Protein AF-W2CPW3-F1 (afdb_monomer_lite)

Organism: NCBI:txid1411022

Radius of gyration: 13.22 Å; chains: 1; bounding box: 21×19×39 Å

Secondary structure (DSSP, 8-state):
-EEEEEEEEEEEETTEEEEEEEEEEE-SS-EEEEEEEEEEETTEEEEEEEEEEE--

Foldseek 3Di:
DDKDWPDWDWDDDPQKIKIWTWIWDDDPPWIKIWIWIWIDHPHDTDTPDIDIDIDD

pLDDT: mean 76.99, std 6.2, range [60.91, 85.06]

Structure (mmCIF, N/CA/C/O backbone):
data_AF-W2CPW3-F1
#
_entry.id   AF-W2CPW3-F1
#
loop_
_atom_site.group_PDB
_atom_site.id
_atom_site.type_symbol
_atom_site.label_atom_id
_atom_site.label_alt_id
_atom_site.label_comp_id
_atom_site.label_asym_id
_atom_site.label_entity_id
_atom_site.label_seq_id
_atom_site.pdbx_PDB_ins_code
_atom_site.Cartn_x
_atom_site.Cartn_y
_atom_site.Cartn_z
_atom_site.occupancy
_atom_site.B_iso_or_equiv
_atom_site.auth_seq_id
_atom_site.auth_comp_id
_atom_site.auth_asym_id
_atom_site.auth_atom_id
_atom_site.pdbx_PDB_model_num
ATOM 1 N N . MET A 1 1 ? -9.599 -3.816 16.674 1.00 67.69 1 MET A N 1
ATOM 2 C CA . MET A 1 1 ? -8.723 -2.805 16.051 1.00 67.69 1 MET A CA 1
ATOM 3 C C . MET A 1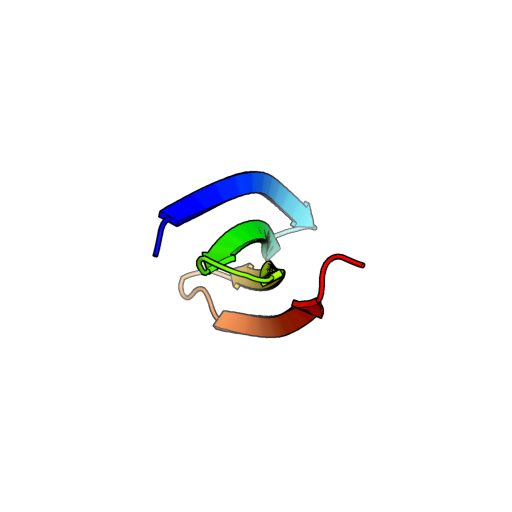 1 ? -9.286 -2.561 14.669 1.00 67.69 1 MET A C 1
ATOM 5 O O . MET A 1 1 ? -9.361 -3.519 13.913 1.00 67.69 1 MET A O 1
ATOM 9 N N . ASN A 1 2 ? -9.743 -1.345 14.372 1.00 76.56 2 ASN A N 1
ATOM 10 C CA . ASN A 1 2 ? -10.310 -1.039 13.055 1.00 76.56 2 ASN A CA 1
ATOM 11 C C . ASN A 1 2 ? -9.243 -0.339 12.209 1.00 76.56 2 ASN A C 1
ATOM 13 O O . ASN A 1 2 ? -8.658 0.648 12.657 1.00 76.56 2 ASN A O 1
ATOM 17 N N . LEU A 1 3 ? -8.965 -0.870 11.017 1.00 77.19 3 LEU A N 1
ATOM 18 C CA . LEU A 1 3 ? -8.023 -0.301 10.054 1.00 77.19 3 LEU A CA 1
ATOM 19 C C . LEU A 1 3 ? -8.810 0.277 8.878 1.00 77.19 3 LEU A C 1
ATOM 21 O O . LEU A 1 3 ? -9.497 -0.459 8.178 1.00 77.19 3 LEU A O 1
ATOM 25 N N . PHE A 1 4 ? -8.658 1.574 8.630 1.00 79.88 4 PHE A N 1
ATOM 26 C CA . PHE A 1 4 ? -9.271 2.262 7.497 1.00 79.88 4 PHE A CA 1
ATOM 27 C C . PHE A 1 4 ? -8.192 2.834 6.581 1.00 79.88 4 PHE A C 1
ATOM 29 O O . PHE A 1 4 ? -7.273 3.518 7.037 1.00 79.88 4 PHE A O 1
ATOM 36 N N . LEU A 1 5 ? -8.292 2.584 5.276 1.00 79.25 5 LEU A N 1
ATOM 37 C CA . LEU A 1 5 ? -7.485 3.291 4.285 1.00 79.25 5 LEU A CA 1
ATOM 38 C C . LEU A 1 5 ? -8.124 4.662 4.048 1.00 79.25 5 LEU A C 1
ATOM 40 O O . LEU A 1 5 ? -9.229 4.745 3.528 1.00 79.25 5 LEU A O 1
ATOM 44 N N . ILE A 1 6 ? -7.445 5.735 4.456 1.00 81.62 6 ILE A N 1
ATOM 45 C CA . ILE A 1 6 ? -7.953 7.104 4.261 1.00 81.62 6 ILE A CA 1
ATOM 46 C C . ILE A 1 6 ? -7.564 7.622 2.883 1.00 81.62 6 ILE A C 1
ATOM 48 O O . ILE A 1 6 ? -8.290 8.399 2.270 1.00 81.62 6 ILE A O 1
ATOM 52 N N . ARG A 1 7 ? -6.367 7.261 2.420 1.00 82.62 7 ARG A N 1
ATOM 53 C CA . ARG A 1 7 ? -5.840 7.778 1.166 1.00 82.62 7 ARG A CA 1
ATOM 54 C C . ARG A 1 7 ? -4.856 6.807 0.559 1.00 82.62 7 ARG A C 1
ATOM 56 O O . ARG A 1 7 ? -3.931 6.356 1.230 1.00 82.62 7 ARG A O 1
ATOM 63 N N . GLU A 1 8 ? -5.005 6.595 -0.732 1.00 84.56 8 GLU A N 1
ATOM 64 C CA . GLU A 1 8 ? -4.011 5.963 -1.577 1.00 84.56 8 GLU A CA 1
ATOM 65 C C . GLU A 1 8 ? -3.742 6.888 -2.758 1.00 84.56 8 GLU A C 1
ATOM 67 O O . GLU A 1 8 ? -4.662 7.467 -3.335 1.00 84.56 8 GLU A O 1
ATOM 72 N N . ARG A 1 9 ? -2.465 7.111 -3.060 1.00 85.00 9 ARG A N 1
ATOM 73 C CA . ARG A 1 9 ? -2.047 7.923 -4.196 1.00 85.00 9 ARG A CA 1
ATOM 74 C C . ARG A 1 9 ? -0.945 7.205 -4.943 1.00 85.00 9 ARG A C 1
ATOM 76 O O . ARG A 1 9 ? 0.118 6.948 -4.383 1.00 85.00 9 ARG A O 1
ATOM 83 N N . LEU A 1 10 ? -1.201 6.960 -6.217 1.00 82.31 10 LEU A N 1
ATOM 84 C CA . LEU A 1 10 ? -0.214 6.491 -7.168 1.00 82.31 10 LEU A CA 1
ATOM 85 C C . LEU A 1 10 ? 0.392 7.700 -7.893 1.00 82.31 10 LEU A C 1
ATOM 87 O O . LEU A 1 10 ? -0.336 8.590 -8.330 1.00 82.31 10 LEU A O 1
ATOM 91 N N . MET A 1 11 ? 1.715 7.765 -7.989 1.00 82.00 11 MET A N 1
ATOM 92 C CA . MET A 1 11 ? 2.440 8.829 -8.686 1.00 82.00 11 MET A CA 1
ATOM 93 C C . MET A 1 11 ? 3.444 8.196 -9.642 1.00 82.00 11 MET A C 1
ATOM 95 O O . MET A 1 11 ? 4.171 7.295 -9.246 1.00 82.00 11 MET A O 1
ATOM 99 N N . ARG A 1 12 ? 3.497 8.655 -10.892 1.00 79.81 12 ARG A N 1
ATOM 100 C CA . ARG A 1 12 ? 4.482 8.206 -11.887 1.00 79.81 12 ARG A CA 1
ATOM 101 C C . ARG A 1 12 ? 5.541 9.282 -12.079 1.00 79.81 12 ARG A C 1
ATOM 103 O O . ARG A 1 12 ? 5.188 10.453 -12.182 1.00 79.81 12 ARG A O 1
ATOM 110 N N . ASN A 1 13 ? 6.806 8.883 -12.117 1.00 79.81 13 ASN A N 1
ATOM 111 C CA . ASN A 1 13 ? 7.934 9.735 -12.472 1.00 79.81 13 ASN A CA 1
ATOM 112 C C . ASN A 1 13 ? 8.883 8.950 -13.389 1.00 79.81 13 ASN A C 1
ATOM 114 O O . ASN A 1 13 ? 9.644 8.110 -12.908 1.00 79.81 13 ASN A O 1
ATOM 118 N N . GLY A 1 14 ? 8.800 9.188 -14.702 1.00 82.56 14 GLY A N 1
ATOM 119 C CA . GLY A 1 14 ? 9.456 8.342 -15.707 1.00 82.56 14 GLY A CA 1
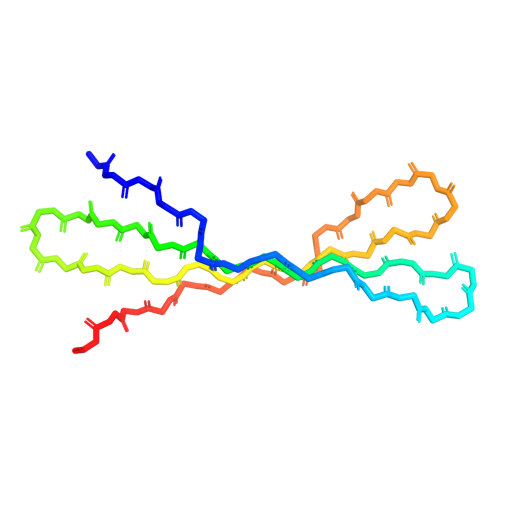ATOM 120 C C . GLY A 1 14 ? 8.973 6.889 -15.617 1.00 82.56 14 GLY A C 1
ATOM 121 O O . GLY A 1 14 ? 7.781 6.648 -15.418 1.00 82.56 14 GLY A O 1
ATOM 122 N N . ASP A 1 15 ? 9.907 5.938 -15.667 1.00 80.88 15 ASP A N 1
ATOM 123 C CA . ASP A 1 15 ? 9.639 4.495 -15.515 1.00 80.88 15 ASP A CA 1
ATOM 124 C C . ASP A 1 15 ? 9.403 4.059 -14.058 1.00 80.88 15 ASP A C 1
ATOM 126 O O . ASP A 1 15 ? 9.175 2.885 -13.762 1.00 80.88 15 ASP A O 1
ATOM 130 N N . THR A 1 16 ? 9.448 5.007 -13.117 1.00 77.12 16 THR A N 1
ATOM 131 C CA . THR A 1 16 ? 9.288 4.741 -11.690 1.00 77.12 16 THR A CA 1
ATOM 132 C C . THR A 1 16 ? 7.887 5.104 -11.202 1.00 77.12 16 THR A C 1
ATOM 134 O O . THR A 1 16 ? 7.366 6.194 -11.443 1.00 77.12 16 THR A O 1
ATOM 137 N N . LEU A 1 17 ? 7.281 4.200 -10.440 1.00 82.69 17 LEU A N 1
ATOM 138 C CA . LEU A 1 17 ? 5.961 4.339 -9.847 1.00 82.69 17 LEU A CA 1
ATOM 139 C C . LEU A 1 17 ? 6.078 4.427 -8.322 1.00 82.69 17 LEU A C 1
ATOM 141 O O . LEU A 1 17 ? 6.666 3.575 -7.672 1.00 82.69 17 LEU A O 1
ATOM 145 N N . PHE A 1 18 ? 5.498 5.456 -7.723 1.00 80.69 18 PHE A N 1
ATOM 146 C CA . PHE A 1 18 ? 5.433 5.636 -6.281 1.00 80.69 18 PHE A CA 1
ATOM 147 C C . PHE A 1 18 ? 4.012 5.384 -5.796 1.00 80.69 18 PHE A C 1
ATOM 149 O O . PHE A 1 18 ? 3.059 5.970 -6.313 1.00 80.69 18 PHE A O 1
ATOM 156 N N . LEU A 1 19 ? 3.870 4.575 -4.752 1.00 82.38 19 LEU A N 1
ATOM 157 C CA . LEU A 1 19 ? 2.601 4.377 -4.064 1.00 82.38 19 LEU A CA 1
ATOM 158 C C . LEU A 1 19 ? 2.686 4.970 -2.663 1.00 82.38 19 LEU A C 1
ATOM 160 O O . LEU A 1 19 ? 3.489 4.537 -1.840 1.00 82.38 19 LEU A O 1
ATOM 164 N N . VAL A 1 20 ? 1.851 5.962 -2.377 1.00 82.88 20 VAL A N 1
ATOM 165 C CA . VAL A 1 20 ? 1.731 6.562 -1.048 1.00 82.88 20 VAL A CA 1
ATOM 166 C C . VAL A 1 20 ? 0.393 6.152 -0.455 1.00 82.88 20 VAL A C 1
ATOM 168 O O . VAL A 1 20 ? -0.659 6.548 -0.954 1.00 82.88 20 VAL A O 1
ATOM 171 N N . GLN A 1 21 ? 0.429 5.397 0.637 1.00 84.12 21 GLN A N 1
ATOM 172 C CA . GLN A 1 21 ? -0.755 4.991 1.386 1.00 84.12 21 GLN A CA 1
ATOM 173 C C . GLN A 1 21 ? -0.766 5.664 2.754 1.00 84.12 21 GLN A C 1
ATOM 175 O O . GLN A 1 21 ? 0.245 5.702 3.454 1.00 84.12 21 GLN A O 1
ATOM 180 N N . LYS A 1 22 ? -1.934 6.157 3.162 1.00 84.06 22 LYS A N 1
ATOM 181 C CA . LYS A 1 22 ? -2.198 6.645 4.513 1.00 84.06 22 LYS A CA 1
ATOM 182 C C . LYS A 1 22 ? -3.355 5.855 5.106 1.00 84.06 22 LYS A C 1
ATOM 184 O O . LYS A 1 22 ? -4.487 5.936 4.627 1.00 84.06 22 LYS A O 1
ATOM 189 N N . LYS A 1 23 ? -3.060 5.103 6.159 1.00 85.06 23 LYS A N 1
ATOM 190 C CA . LYS A 1 23 ? -4.008 4.263 6.886 1.00 85.06 23 LYS A CA 1
ATOM 191 C C . LYS A 1 23 ? -4.251 4.838 8.276 1.00 85.06 23 LYS A C 1
ATOM 193 O O . LYS A 1 23 ? -3.339 5.384 8.887 1.00 85.06 23 LYS A O 1
ATOM 198 N N . LEU A 1 24 ? -5.473 4.718 8.770 1.00 81.56 24 LEU A N 1
ATOM 199 C CA . LEU A 1 24 ? -5.858 5.049 10.134 1.00 81.56 24 LEU A CA 1
ATOM 200 C C . LEU A 1 24 ? -6.167 3.761 10.876 1.00 81.56 24 LEU A C 1
ATOM 202 O O . LEU A 1 24 ? -7.046 3.004 10.479 1.00 81.56 24 LEU A O 1
ATOM 206 N N . ILE A 1 25 ? -5.447 3.540 11.962 1.00 81.62 25 ILE A N 1
ATOM 207 C CA . ILE A 1 25 ? -5.713 2.477 12.915 1.00 81.62 25 ILE A CA 1
ATOM 208 C C . ILE A 1 25 ? -6.417 3.104 14.102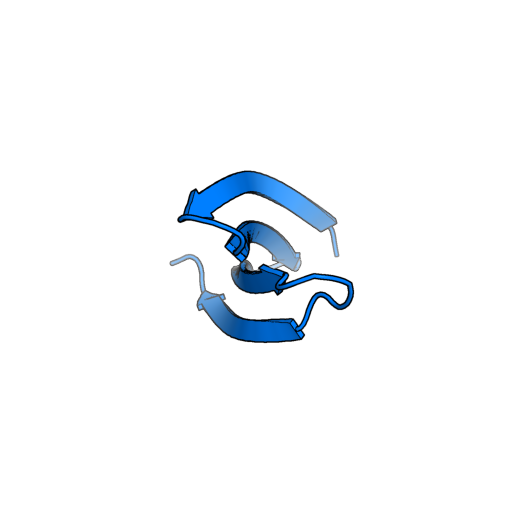 1.00 81.62 25 ILE A C 1
ATOM 210 O O . ILE A 1 25 ? -5.842 3.926 14.807 1.00 81.62 25 ILE A O 1
ATOM 214 N N . GLN A 1 26 ? -7.656 2.703 14.342 1.00 74.75 26 GLN A N 1
ATOM 215 C CA . GLN A 1 26 ? -8.366 3.037 15.565 1.00 74.75 26 GLN A CA 1
ATOM 216 C C . GLN A 1 26 ? -8.178 1.895 16.564 1.00 74.75 26 GLN A C 1
ATOM 218 O O . GLN A 1 26 ? -8.795 0.826 16.456 1.00 74.75 26 GLN A O 1
ATOM 223 N N . ASN A 1 27 ? -7.304 2.129 17.543 1.00 72.81 27 ASN A N 1
ATOM 224 C CA . ASN A 1 27 ? -7.299 1.378 18.792 1.00 72.81 27 ASN A CA 1
ATOM 225 C C . ASN A 1 27 ? -8.201 2.107 19.789 1.00 72.81 27 ASN A C 1
ATOM 227 O O . ASN A 1 27 ? -8.255 3.331 19.762 1.00 72.81 27 ASN A O 1
ATOM 231 N N . ARG A 1 28 ? -8.906 1.358 20.653 1.00 66.44 28 ARG A N 1
ATOM 232 C CA . ARG A 1 28 ? -10.042 1.811 21.495 1.00 66.44 28 ARG A CA 1
ATOM 233 C C . ARG A 1 28 ? -9.851 3.133 22.262 1.00 66.44 28 ARG A C 1
ATOM 235 O O . ARG A 1 28 ? -10.838 3.686 22.722 1.00 66.44 28 ARG A O 1
ATOM 242 N N . ARG A 1 29 ? -8.616 3.615 22.422 1.00 70.31 29 ARG A N 1
ATOM 243 C CA . ARG A 1 29 ? -8.279 4.844 23.147 1.00 70.31 29 ARG A CA 1
ATOM 244 C C . ARG A 1 29 ? -7.605 5.912 22.282 1.00 70.31 29 ARG A C 1
ATOM 246 O O . ARG A 1 29 ? -7.925 7.076 22.450 1.00 70.31 29 ARG A O 1
ATOM 253 N N . ASN A 1 30 ? -6.736 5.523 21.343 1.00 71.25 30 ASN A N 1
ATOM 254 C CA . ASN A 1 30 ? -5.935 6.449 20.540 1.00 71.25 30 ASN A CA 1
ATOM 255 C C . ASN A 1 30 ? -5.936 6.014 19.063 1.00 71.25 30 ASN A C 1
ATOM 257 O O . ASN A 1 30 ? -5.514 4.888 18.761 1.00 71.25 30 ASN A O 1
ATOM 261 N N . PRO A 1 31 ? -6.377 6.875 18.130 1.00 75.56 31 PRO A N 1
ATOM 262 C CA . PRO A 1 31 ? -6.153 6.644 16.717 1.00 75.56 31 PRO A CA 1
ATOM 263 C C . PRO A 1 31 ? -4.672 6.853 16.362 1.00 75.56 31 PRO A C 1
ATOM 265 O O . PRO A 1 31 ? -4.006 7.750 16.873 1.00 75.56 31 PRO A O 1
ATOM 268 N N . PHE A 1 32 ? -4.162 6.057 15.430 1.00 78.75 32 PHE A N 1
ATOM 269 C CA . PHE A 1 32 ? -2.826 6.201 14.858 1.00 78.75 32 PHE A CA 1
ATOM 270 C C . PHE A 1 32 ? -2.915 6.278 13.341 1.00 78.75 32 PHE A C 1
ATOM 272 O O . PHE A 1 32 ? -3.694 5.567 12.711 1.00 78.75 32 PHE A O 1
ATOM 279 N N . LEU A 1 33 ? -2.093 7.127 12.742 1.00 80.19 33 LEU A N 1
ATOM 280 C CA . LEU A 1 33 ? -1.924 7.217 11.302 1.00 80.19 33 LEU A CA 1
ATOM 281 C C . LEU A 1 33 ? -0.645 6.497 10.899 1.00 80.19 33 LEU A C 1
ATOM 283 O O . LEU A 1 33 ? 0.431 6.825 11.386 1.00 80.19 33 LEU A O 1
ATOM 287 N N . ILE A 1 34 ? -0.772 5.553 9.978 1.00 80.06 34 ILE A N 1
ATOM 288 C CA . ILE A 1 34 ? 0.350 4.915 9.306 1.00 80.06 34 ILE A C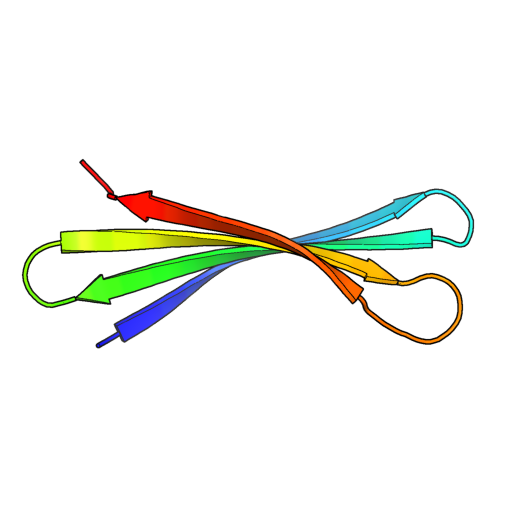A 1
ATOM 289 C C . ILE A 1 34 ? 0.481 5.525 7.920 1.00 80.06 34 ILE A C 1
ATOM 291 O O . ILE A 1 34 ? -0.480 5.534 7.150 1.00 80.06 34 ILE A O 1
ATOM 295 N N . GLN A 1 35 ? 1.669 6.018 7.591 1.00 81.62 35 GLN A N 1
ATOM 296 C CA . GLN A 1 35 ? 2.003 6.455 6.244 1.00 81.62 35 GLN A CA 1
ATOM 297 C C . GLN A 1 35 ? 3.068 5.538 5.654 1.00 81.62 35 GLN A C 1
ATOM 299 O O . GLN A 1 35 ? 4.199 5.520 6.137 1.00 81.62 35 GLN A O 1
ATOM 304 N N . ASN A 1 36 ? 2.703 4.844 4.578 1.00 82.88 36 ASN A N 1
ATOM 305 C CA . ASN A 1 36 ? 3.602 4.000 3.805 1.00 82.88 36 ASN A CA 1
ATOM 306 C C . ASN A 1 36 ? 3.918 4.653 2.460 1.00 82.88 36 ASN A C 1
ATOM 308 O O . ASN A 1 36 ? 3.021 5.167 1.788 1.00 82.88 36 ASN A O 1
ATOM 312 N N . ARG A 1 37 ? 5.186 4.611 2.056 1.00 80.25 37 ARG A N 1
ATOM 313 C CA . ARG A 1 37 ? 5.639 4.994 0.716 1.00 80.25 37 ARG A CA 1
ATOM 314 C C . ARG A 1 37 ? 6.355 3.813 0.084 1.00 80.25 37 ARG A C 1
ATOM 316 O O . ARG A 1 37 ? 7.334 3.339 0.652 1.00 80.25 37 ARG A O 1
ATOM 323 N N . PHE A 1 38 ? 5.902 3.387 -1.085 1.00 80.38 38 PHE A N 1
ATOM 324 C CA . PHE A 1 38 ? 6.536 2.342 -1.877 1.00 80.38 38 PHE A CA 1
ATOM 325 C C . PHE A 1 38 ? 7.120 2.927 -3.162 1.00 80.38 38 PHE A C 1
ATOM 327 O O . PHE A 1 38 ? 6.504 3.818 -3.751 1.00 80.38 38 PHE A O 1
ATOM 334 N N . LEU A 1 3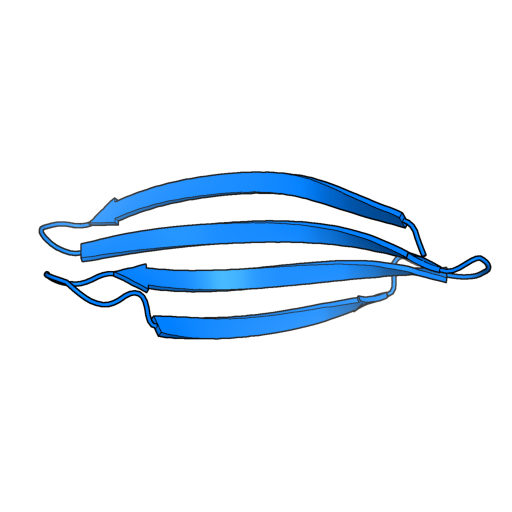9 ? 8.273 2.411 -3.591 1.00 77.75 39 LEU A N 1
ATOM 335 C CA . LEU A 1 39 ? 8.783 2.572 -4.952 1.00 77.75 39 LEU A CA 1
ATOM 336 C C . LEU A 1 39 ? 8.545 1.290 -5.724 1.00 77.75 39 LEU A C 1
ATOM 338 O O . LEU A 1 39 ? 8.831 0.214 -5.217 1.00 77.75 39 LEU A O 1
ATOM 342 N N . GLN A 1 40 ? 8.108 1.411 -6.959 1.00 72.56 40 GLN A N 1
ATOM 343 C CA . GLN A 1 40 ? 8.061 0.352 -7.946 1.00 72.56 40 GLN A CA 1
ATOM 344 C C . GLN A 1 40 ? 8.887 0.828 -9.137 1.00 72.56 40 GLN A C 1
ATOM 346 O O . GLN A 1 40 ? 8.506 1.778 -9.813 1.00 72.56 40 GLN A O 1
ATOM 351 N N . ASN A 1 41 ? 10.029 0.188 -9.376 1.00 71.50 41 ASN A N 1
ATOM 352 C CA . ASN A 1 41 ? 10.783 0.351 -10.615 1.00 71.50 41 ASN A CA 1
ATOM 353 C C . ASN A 1 41 ? 10.822 -1.012 -11.316 1.00 71.50 41 ASN A C 1
ATOM 355 O O . ASN A 1 41 ? 11.331 -1.981 -10.748 1.00 71.50 41 ASN A O 1
ATOM 359 N N . GLY A 1 42 ? 10.216 -1.107 -12.500 1.00 64.44 42 GLY A N 1
ATOM 360 C CA . GLY A 1 42 ? 10.235 -2.298 -13.358 1.00 64.44 42 GLY A CA 1
ATOM 361 C C . GLY A 1 42 ? 9.397 -3.503 -12.901 1.00 64.44 42 GLY A C 1
ATOM 362 O O . GLY A 1 42 ? 8.565 -3.965 -13.672 1.00 64.44 42 GLY A O 1
ATOM 363 N N . MET A 1 43 ? 9.588 -4.037 -11.685 1.00 62.06 43 MET A N 1
ATOM 364 C CA . MET A 1 43 ? 8.919 -5.295 -11.283 1.00 62.06 43 MET A CA 1
ATOM 365 C C . MET A 1 43 ? 8.685 -5.515 -9.780 1.00 62.06 43 MET A C 1
ATOM 367 O O . MET A 1 43 ? 7.809 -6.301 -9.437 1.00 62.06 43 MET A O 1
ATOM 371 N N . ASN A 1 44 ? 9.392 -4.823 -8.875 1.00 63.81 44 ASN A N 1
ATOM 372 C CA . ASN A 1 44 ? 9.267 -5.077 -7.432 1.00 63.81 44 ASN A CA 1
ATOM 373 C C . ASN A 1 44 ? 8.925 -3.807 -6.632 1.00 63.81 44 ASN A C 1
ATOM 375 O O . ASN A 1 44 ? 9.732 -2.873 -6.612 1.00 63.81 44 ASN A O 1
ATOM 379 N N . PRO A 1 45 ? 7.766 -3.757 -5.939 1.00 65.88 45 PRO A N 1
ATOM 380 C CA . PRO A 1 45 ? 7.503 -2.733 -4.938 1.00 65.88 45 PRO A CA 1
ATOM 381 C C . PRO A 1 45 ? 8.405 -2.916 -3.719 1.00 65.88 45 PRO A C 1
ATOM 383 O O . PRO A 1 45 ? 8.348 -3.947 -3.056 1.00 65.88 45 PRO A O 1
ATOM 386 N N . PHE A 1 46 ? 9.163 -1.886 -3.355 1.00 73.62 46 PHE A N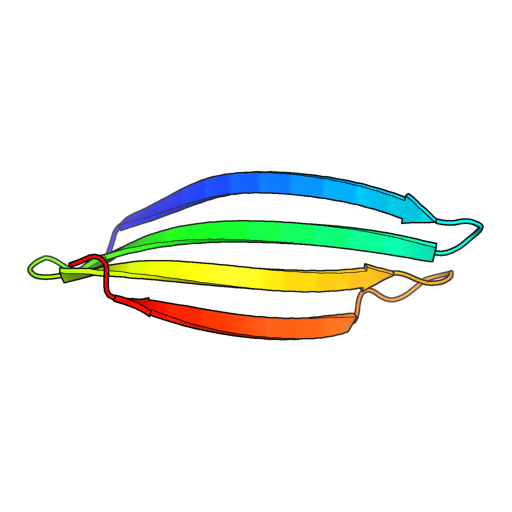 1
ATOM 387 C CA . PHE A 1 46 ? 9.875 -1.825 -2.083 1.00 73.62 46 PHE A CA 1
ATOM 388 C C . PHE A 1 46 ? 9.350 -0.691 -1.208 1.00 73.62 46 PHE A C 1
ATOM 390 O O . PHE A 1 46 ? 9.062 0.410 -1.679 1.00 73.62 46 PHE A O 1
ATOM 397 N N . LEU A 1 47 ? 9.201 -0.968 0.087 1.00 75.56 47 LEU A N 1
ATOM 398 C CA . LEU A 1 47 ? 8.790 0.015 1.083 1.00 75.56 47 LEU A CA 1
ATOM 399 C C . LEU A 1 47 ? 9.974 0.939 1.390 1.00 75.56 47 LEU A C 1
ATOM 401 O O . LEU A 1 47 ? 10.971 0.509 1.956 1.00 75.56 47 LEU A O 1
ATOM 405 N N . ILE A 1 48 ? 9.849 2.215 1.039 1.00 72.88 48 ILE A N 1
ATOM 406 C CA . ILE A 1 48 ? 10.870 3.235 1.310 1.00 72.88 48 ILE A CA 1
ATOM 407 C C . ILE A 1 48 ? 10.679 3.841 2.703 1.00 72.88 48 ILE A C 1
ATOM 409 O O . ILE A 1 48 ? 11.634 4.275 3.340 1.00 72.88 48 ILE A O 1
ATOM 413 N N . GLN A 1 49 ? 9.433 3.938 3.173 1.00 73.44 49 GLN A N 1
ATOM 414 C CA . GLN A 1 49 ? 9.131 4.635 4.418 1.00 73.44 49 GLN A CA 1
ATOM 415 C C . GLN A 1 49 ? 7.854 4.099 5.054 1.00 73.44 49 GLN A C 1
ATOM 417 O O . GLN A 1 49 ? 6.826 4.027 4.383 1.00 73.44 49 GLN A O 1
ATOM 422 N N . ASN A 1 50 ? 7.915 3.809 6.353 1.00 78.75 50 ASN A N 1
ATOM 423 C CA . ASN A 1 50 ? 6.757 3.600 7.216 1.00 78.75 50 ASN A CA 1
ATOM 424 C C . ASN A 1 50 ? 6.867 4.549 8.414 1.00 78.75 50 ASN A C 1
ATOM 426 O O . ASN A 1 50 ? 7.903 4.597 9.077 1.00 78.75 50 ASN A O 1
ATOM 430 N N . ARG A 1 51 ? 5.821 5.332 8.674 1.00 78.62 51 ARG A N 1
ATOM 431 C CA . ARG A 1 51 ? 5.749 6.233 9.828 1.00 78.62 51 ARG A CA 1
ATOM 432 C C . ARG A 1 51 ? 4.432 6.037 10.559 1.00 78.62 51 ARG A C 1
ATOM 434 O O . ARG A 1 51 ? 3.377 6.160 9.942 1.00 78.62 51 ARG A O 1
ATOM 441 N N . LEU A 1 52 ? 4.513 5.827 11.871 1.00 79.69 52 LEU A N 1
ATOM 442 C CA . LEU A 1 52 ? 3.373 5.820 12.779 1.00 79.69 52 LEU A CA 1
ATOM 443 C C . LEU A 1 52 ? 3.279 7.175 13.487 1.00 79.69 52 LEU A C 1
ATOM 445 O O . LEU A 1 52 ? 4.248 7.642 14.079 1.00 79.69 52 LEU A O 1
ATOM 449 N N . MET A 1 53 ? 2.121 7.821 13.396 1.00 78.12 53 MET A N 1
ATOM 450 C CA . MET A 1 53 ? 1.855 9.123 14.005 1.00 78.12 53 MET A CA 1
ATOM 451 C C . MET A 1 53 ? 0.631 9.005 14.917 1.00 78.12 53 MET A C 1
ATOM 453 O O . MET A 1 53 ? -0.430 8.607 14.425 1.00 78.12 53 MET A O 1
ATOM 457 N N . PRO A 1 54 ? 0.724 9.337 16.215 1.00 74.88 54 PRO A N 1
ATOM 458 C CA . PRO A 1 54 ? -0.463 9.442 17.052 1.00 74.88 54 PRO A CA 1
ATOM 459 C C . PRO A 1 54 ? -1.361 10.561 16.518 1.00 74.88 54 PRO A C 1
ATOM 461 O O . PRO A 1 54 ? -0.883 11.626 16.121 1.00 74.88 54 PRO A O 1
ATOM 464 N N . LYS A 1 55 ? -2.669 10.312 16.470 1.00 68.00 55 LYS A N 1
ATOM 465 C CA . LYS A 1 55 ? -3.652 11.385 16.326 1.00 68.00 55 LYS A CA 1
ATOM 466 C C . LYS A 1 55 ? -3.834 12.003 17.712 1.00 68.00 55 LYS A C 1
ATOM 468 O O . LYS A 1 55 ? -4.340 11.320 18.599 1.00 68.00 55 LYS A O 1
ATOM 473 N N . GLY A 1 56 ? -3.347 13.233 17.877 1.00 60.91 56 GLY A N 1
ATOM 474 C CA . GLY A 1 56 ? -3.720 14.099 18.999 1.00 60.91 56 GLY A CA 1
ATOM 475 C C . GLY A 1 56 ? -5.172 14.538 18.907 1.00 60.91 56 GLY A C 1
ATOM 476 O O . GLY A 1 56 ? -5.735 14.464 17.784 1.00 60.91 56 GLY A O 1
#

Sequence (56 aa):
MNLFLIRERLMRNGDTLFLVQKKLIQNRRNPFLIQNRFLQNGMNPFLIQNRLMPKG